Protein AF-A0A7L9WN99-F1 (afdb_monomer_lite)

Foldseek 3Di:
DVVQLVVQCVVCVVVDDPPDDVVVVSVVSVVVVVVVVDVVVDDPPDPCVVVVVVDDPCVVVVVVVVVLLVVLLVVDDPLLSVLCCQCPPVNHQLPVNCVVVVHDSVRSVVSPVVSVVSSVVVVVVVVD

Radius of gyration: 22.42 Å; chains: 1; bounding box: 48×40×46 Å

Structure (mmCIF, N/CA/C/O backbone):
data_AF-A0A7L9WN99-F1
#
_entry.id   AF-A0A7L9WN99-F1
#
loop_
_atom_site.group_PDB
_atom_site.id
_atom_site.type_symbol
_atom_site.label_atom_id
_atom_site.label_alt_id
_atom_site.label_comp_id
_atom_site.label_asym_id
_atom_site.label_entity_id
_atom_site.label_seq_id
_atom_site.pdbx_PDB_ins_code
_atom_site.Cartn_x
_atom_site.Cartn_y
_atom_site.Cartn_z
_atom_site.occupancy
_atom_site.B_iso_or_equiv
_atom_site.auth_seq_id
_atom_site.auth_comp_id
_atom_site.auth_asym_id
_atom_site.auth_atom_id
_atom_site.pdbx_PDB_model_num
ATOM 1 N N . MET A 1 1 ? 23.779 7.682 -11.558 1.00 76.25 1 MET A N 1
ATOM 2 C CA . MET A 1 1 ? 22.719 6.656 -11.709 1.00 76.25 1 MET A CA 1
ATOM 3 C C . MET A 1 1 ? 22.625 6.120 -13.127 1.00 76.25 1 MET A C 1
ATOM 5 O O . MET A 1 1 ? 22.798 4.922 -13.298 1.00 76.25 1 MET A O 1
ATOM 9 N N . VAL A 1 2 ? 22.413 6.974 -14.136 1.00 85.44 2 VAL A N 1
ATOM 10 C CA . VAL A 1 2 ? 22.296 6.540 -15.543 1.00 85.44 2 VAL A CA 1
ATOM 11 C C . VAL A 1 2 ? 23.532 5.764 -16.021 1.00 85.44 2 VAL A C 1
ATOM 13 O O . VAL A 1 2 ? 23.392 4.670 -16.551 1.00 85.44 2 VAL A O 1
ATOM 16 N N . GLN A 1 3 ? 24.742 6.257 -15.742 1.00 91.81 3 GLN A N 1
ATOM 17 C CA . GLN A 1 3 ? 25.989 5.571 -16.110 1.00 91.81 3 GLN A CA 1
ATOM 18 C C . GLN A 1 3 ? 26.118 4.166 -15.492 1.00 91.81 3 GLN A C 1
ATOM 20 O O . GLN A 1 3 ? 26.364 3.204 -16.210 1.00 91.81 3 GLN A O 1
ATOM 25 N N . GLU A 1 4 ? 25.901 4.015 -14.179 1.00 87.94 4 GLU A N 1
ATOM 26 C CA . GLU A 1 4 ? 25.942 2.703 -13.506 1.00 87.94 4 GLU A CA 1
ATOM 27 C C . GLU A 1 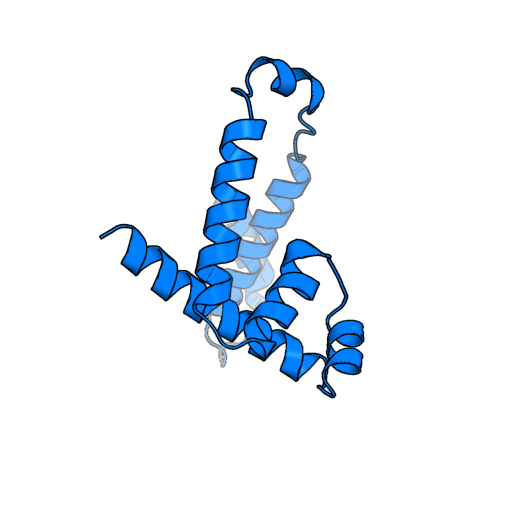4 ? 24.891 1.727 -14.058 1.00 87.94 4 GLU A C 1
ATOM 29 O O . GLU A 1 4 ? 25.135 0.520 -14.115 1.00 87.94 4 GLU A O 1
ATOM 34 N N . ALA A 1 5 ? 23.725 2.241 -14.461 1.00 88.00 5 ALA A N 1
ATOM 35 C CA . ALA A 1 5 ? 22.681 1.446 -15.090 1.00 88.00 5 ALA A CA 1
ATOM 36 C C . ALA A 1 5 ? 23.102 0.967 -16.487 1.00 88.00 5 ALA A C 1
ATOM 38 O O . ALA A 1 5 ? 22.962 -0.218 -16.775 1.00 88.00 5 ALA A O 1
ATOM 39 N N . LEU A 1 6 ? 23.677 1.842 -17.319 1.00 91.62 6 LEU A N 1
ATOM 40 C CA . LEU A 1 6 ? 24.178 1.483 -18.652 1.00 91.62 6 LEU A CA 1
ATOM 41 C C . LEU A 1 6 ? 25.355 0.500 -18.586 1.00 91.62 6 LEU A C 1
ATOM 43 O O . LEU A 1 6 ? 25.401 -0.448 -19.366 1.00 91.62 6 LEU A O 1
ATOM 47 N N . LEU A 1 7 ? 26.265 0.661 -17.620 1.00 94.62 7 LEU A N 1
ATOM 48 C CA . LEU A 1 7 ? 27.358 -0.287 -17.383 1.00 94.62 7 LEU A CA 1
ATOM 49 C C . LEU A 1 7 ? 26.831 -1.663 -16.954 1.00 94.62 7 LEU A C 1
ATOM 51 O O . LEU A 1 7 ? 27.263 -2.687 -17.481 1.00 94.62 7 LEU A O 1
ATOM 55 N N . ALA A 1 8 ? 25.860 -1.702 -16.036 1.00 89.81 8 ALA A N 1
ATOM 56 C CA . ALA A 1 8 ? 25.237 -2.953 -15.611 1.00 89.81 8 ALA A CA 1
ATOM 57 C C . ALA A 1 8 ? 24.454 -3.626 -16.743 1.00 89.81 8 ALA A C 1
ATOM 59 O O . ALA A 1 8 ? 24.495 -4.848 -16.874 1.00 89.81 8 ALA A O 1
ATOM 60 N N . LEU A 1 9 ? 23.776 -2.832 -17.569 1.00 92.44 9 LEU A N 1
ATOM 61 C CA . LEU A 1 9 ? 23.065 -3.305 -18.746 1.00 92.44 9 LEU A CA 1
ATOM 62 C C . LEU A 1 9 ? 24.032 -3.925 -19.758 1.00 92.44 9 LEU A C 1
ATOM 64 O O . LEU A 1 9 ? 23.836 -5.061 -20.185 1.00 92.44 9 LEU A O 1
ATOM 68 N N . HIS A 1 10 ? 25.114 -3.214 -20.080 1.00 95.38 10 HIS A N 1
ATOM 69 C CA . HIS A 1 10 ? 26.141 -3.695 -20.996 1.00 95.38 10 HIS A CA 1
ATOM 70 C C . HIS A 1 10 ? 26.780 -4.998 -20.502 1.00 95.38 10 HIS A C 1
ATOM 72 O O . HIS A 1 10 ? 26.948 -5.930 -21.291 1.00 95.38 10 HIS A O 1
ATOM 78 N N . ALA A 1 11 ? 27.092 -5.087 -19.205 1.00 94.75 11 ALA A N 1
ATOM 79 C CA . ALA A 1 11 ? 27.667 -6.282 -18.594 1.00 94.75 11 ALA A CA 1
ATOM 80 C C . ALA A 1 11 ? 26.695 -7.473 -18.616 1.00 94.75 11 ALA A C 1
ATOM 82 O O . ALA A 1 11 ? 27.105 -8.604 -18.867 1.00 94.75 11 ALA A O 1
ATOM 83 N N . LYS A 1 12 ? 25.399 -7.228 -18.390 1.00 92.44 12 LYS A N 1
ATOM 84 C CA . LYS A 1 12 ? 24.374 -8.278 -18.317 1.00 92.44 12 LYS A CA 1
ATOM 85 C C . LYS A 1 12 ? 23.694 -8.595 -19.644 1.00 92.44 12 LYS A C 1
ATOM 87 O O . LYS A 1 12 ? 22.874 -9.504 -19.656 1.00 92.44 12 LYS A O 1
ATOM 92 N N . ARG A 1 13 ? 24.011 -7.918 -20.753 1.00 93.06 13 ARG A N 1
ATOM 93 C CA . ARG A 1 13 ? 23.322 -8.094 -22.052 1.00 93.06 13 ARG A CA 1
ATOM 94 C C . ARG A 1 13 ? 23.204 -9.546 -22.524 1.00 93.06 13 ARG A C 1
ATOM 96 O O . ARG A 1 13 ? 22.200 -9.907 -23.112 1.00 93.06 13 ARG A O 1
ATOM 103 N N . HIS A 1 14 ? 24.187 -10.381 -22.192 1.00 94.50 14 HIS A N 1
ATOM 104 C CA . HIS A 1 14 ? 24.212 -11.810 -22.518 1.00 94.50 14 HIS A CA 1
ATOM 105 C C . HIS A 1 14 ? 23.174 -12.649 -21.745 1.00 94.50 14 HIS A C 1
ATOM 107 O O . HIS A 1 14 ? 22.976 -13.815 -22.053 1.00 94.50 14 HIS A O 1
ATOM 113 N N . THR A 1 15 ? 22.542 -12.079 -20.714 1.00 93.44 15 THR A N 1
ATOM 114 C CA . THR A 1 15 ? 21.494 -12.730 -19.906 1.00 93.44 15 THR A CA 1
ATOM 115 C C . THR A 1 15 ? 20.089 -12.464 -20.434 1.00 93.44 15 THR A C 1
ATOM 117 O O . THR A 1 15 ? 19.131 -13.075 -19.959 1.00 93.44 15 THR A O 1
ATOM 120 N N . TRP A 1 16 ? 19.947 -11.524 -21.371 1.00 93.75 16 TRP A N 1
ATOM 121 C CA . TRP A 1 16 ? 18.672 -11.285 -22.021 1.00 93.75 16 TRP A CA 1
ATOM 122 C C . TRP A 1 16 ? 18.390 -12.420 -23.002 1.00 93.75 16 TRP A C 1
ATOM 124 O O . TRP A 1 16 ? 19.265 -12.834 -23.760 1.00 93.75 16 TRP A O 1
ATOM 134 N N . ARG A 1 17 ? 17.158 -12.923 -22.968 1.00 93.50 17 ARG A N 1
ATOM 135 C CA . ARG A 1 17 ? 16.679 -13.885 -23.950 1.00 93.50 17 ARG A CA 1
ATOM 136 C C . ARG A 1 17 ? 16.005 -13.126 -25.082 1.00 93.50 17 ARG A C 1
ATOM 138 O O . ARG A 1 17 ? 15.087 -12.353 -24.824 1.00 93.50 17 ARG A O 1
ATOM 145 N N . GLU A 1 18 ? 16.437 -13.376 -26.310 1.00 89.69 18 GLU A N 1
ATOM 146 C CA . GLU A 1 18 ? 15.937 -12.677 -27.502 1.00 89.69 18 GLU A CA 1
ATOM 147 C C . GLU A 1 18 ? 14.441 -12.918 -27.762 1.00 89.69 18 GLU A C 1
ATOM 149 O O . GLU A 1 18 ? 13.774 -12.086 -28.372 1.00 89.69 18 GLU A O 1
ATOM 154 N N . ASP A 1 19 ? 13.893 -14.022 -27.243 1.00 93.94 19 ASP A N 1
ATOM 155 C CA . ASP A 1 19 ? 12.470 -14.365 -27.307 1.00 93.94 19 ASP A CA 1
ATOM 156 C C . ASP A 1 19 ? 11.603 -13.635 -26.261 1.00 93.94 19 ASP A C 1
ATOM 158 O O . ASP A 1 19 ? 10.382 -13.800 -26.241 1.00 93.94 19 ASP A O 1
ATOM 162 N N . ALA A 1 20 ? 12.209 -12.818 -25.393 1.00 88.62 20 ALA A N 1
ATOM 163 C CA . ALA A 1 20 ? 11.529 -12.099 -24.323 1.00 88.62 20 ALA A CA 1
ATOM 164 C C . ALA A 1 20 ? 11.560 -10.571 -24.537 1.00 88.62 20 ALA A C 1
ATOM 166 O O . ALA A 1 20 ? 12.574 -10.020 -24.972 1.00 88.62 20 ALA A O 1
ATOM 167 N N . PRO A 1 21 ? 10.501 -9.831 -24.147 1.00 93.31 21 PRO A N 1
ATOM 168 C CA . PRO A 1 21 ? 10.501 -8.371 -24.209 1.00 93.31 21 PRO A CA 1
ATOM 169 C C . PRO A 1 21 ? 11.684 -7.751 -23.446 1.00 93.31 21 PRO A C 1
ATOM 171 O O . PRO A 1 21 ? 11.950 -8.097 -22.295 1.00 93.31 21 PRO A O 1
ATOM 174 N N . VAL A 1 22 ? 12.374 -6.791 -24.066 1.00 92.12 22 VAL A N 1
ATOM 175 C CA . VAL A 1 22 ? 13.588 -6.171 -23.500 1.00 92.12 22 VAL A CA 1
ATOM 176 C C . VAL A 1 22 ? 13.285 -5.192 -22.354 1.00 92.12 22 VAL A C 1
ATOM 178 O O . VAL A 1 22 ? 14.060 -5.066 -21.405 1.00 92.12 22 VAL A O 1
ATOM 181 N N . THR A 1 23 ? 12.126 -4.527 -22.390 1.00 94.31 23 THR A N 1
ATOM 182 C CA . THR A 1 23 ? 11.764 -3.459 -21.441 1.00 94.31 23 THR A CA 1
ATOM 183 C C . THR A 1 23 ? 11.680 -3.930 -19.980 1.00 94.31 23 THR A C 1
ATOM 185 O O . THR A 1 23 ? 12.299 -3.288 -19.127 1.00 94.31 23 THR A O 1
ATOM 188 N N . PRO A 1 24 ? 11.000 -5.048 -19.641 1.00 92.88 24 PRO A N 1
ATOM 189 C CA . PRO A 1 24 ? 10.969 -5.556 -18.266 1.00 92.88 24 PRO A CA 1
ATOM 190 C C . PRO A 1 24 ? 12.355 -5.944 -17.732 1.00 92.88 24 PRO A C 1
ATOM 192 O O . PRO A 1 24 ? 12.659 -5.711 -16.560 1.00 92.88 24 PRO A O 1
ATOM 195 N N . TRP A 1 25 ? 13.217 -6.489 -18.595 1.00 94.38 25 TRP A N 1
ATOM 196 C CA . TRP A 1 25 ? 14.584 -6.874 -18.241 1.00 94.38 25 TRP A CA 1
ATOM 197 C C . TRP A 1 25 ? 15.459 -5.648 -17.924 1.00 94.38 25 TRP A C 1
ATOM 199 O O . TRP A 1 25 ? 16.131 -5.620 -16.889 1.00 94.38 25 TRP A O 1
ATOM 209 N N . ILE A 1 26 ? 15.371 -4.585 -18.734 1.00 95.19 26 ILE A N 1
ATOM 210 C CA . ILE A 1 26 ? 16.034 -3.299 -18.453 1.00 95.19 26 ILE A CA 1
ATOM 211 C C . ILE A 1 26 ? 15.525 -2.706 -17.133 1.00 95.19 26 ILE A C 1
ATOM 213 O O . ILE A 1 26 ? 16.324 -2.300 -16.285 1.00 95.19 26 ILE A O 1
ATOM 217 N N . TYR A 1 27 ? 14.203 -2.679 -16.930 1.00 94.81 27 TYR A N 1
ATOM 218 C CA . TYR A 1 27 ? 13.595 -2.099 -15.731 1.00 94.81 27 TYR A CA 1
ATOM 219 C C . TYR A 1 27 ? 14.079 -2.788 -14.449 1.00 94.81 27 TYR A C 1
ATOM 221 O O . TYR A 1 27 ? 14.390 -2.115 -13.464 1.00 94.81 27 TYR A O 1
ATOM 229 N N . ALA A 1 28 ? 14.226 -4.116 -14.469 1.00 93.56 28 ALA A N 1
ATOM 230 C CA . ALA A 1 28 ? 14.759 -4.874 -13.340 1.00 93.56 28 ALA A CA 1
ATOM 231 C C . ALA A 1 28 ? 16.190 -4.440 -12.963 1.00 93.56 28 ALA A C 1
ATOM 233 O O . ALA A 1 28 ? 16.486 -4.235 -11.782 1.00 93.56 28 ALA A O 1
ATOM 234 N N . ILE A 1 29 ? 17.065 -4.239 -13.954 1.00 92.06 29 ILE A N 1
ATOM 235 C CA . ILE A 1 29 ? 18.455 -3.801 -13.742 1.00 92.06 29 ILE A CA 1
ATOM 236 C C . ILE A 1 29 ? 18.498 -2.373 -13.182 1.00 92.06 29 ILE A C 1
ATOM 238 O O . ILE A 1 29 ? 19.193 -2.114 -12.195 1.00 92.06 29 ILE A O 1
ATOM 242 N N . VAL A 1 30 ? 17.729 -1.454 -13.775 1.00 94.69 30 VAL A N 1
ATOM 243 C CA . VAL A 1 30 ? 17.669 -0.046 -13.349 1.00 94.69 30 VAL A CA 1
ATOM 244 C C . VAL A 1 30 ? 17.127 0.070 -11.924 1.00 94.69 30 VAL A C 1
ATOM 246 O O . VAL A 1 30 ? 17.729 0.751 -11.091 1.00 94.69 30 VAL A O 1
ATOM 249 N N . ARG A 1 31 ? 16.037 -0.641 -11.607 1.00 91.44 31 ARG A N 1
ATOM 250 C CA . ARG A 1 31 ? 15.435 -0.664 -10.266 1.00 91.44 31 ARG A CA 1
ATOM 251 C C . ARG A 1 31 ? 16.422 -1.164 -9.217 1.00 91.44 31 ARG A C 1
ATOM 253 O O . ARG A 1 31 ? 16.540 -0.558 -8.154 1.00 91.44 31 ARG A O 1
ATOM 260 N N . TYR A 1 32 ? 17.149 -2.239 -9.517 1.00 91.31 32 TYR A N 1
ATOM 261 C CA . TYR A 1 32 ? 18.152 -2.775 -8.601 1.00 91.31 32 TYR A CA 1
ATOM 262 C C . TYR A 1 32 ? 19.260 -1.752 -8.319 1.00 91.31 32 TYR A C 1
ATOM 264 O O . TYR A 1 32 ? 19.589 -1.505 -7.160 1.00 91.31 32 TYR A O 1
ATOM 272 N N . LYS A 1 33 ? 19.786 -1.089 -9.359 1.00 88.56 33 LYS A N 1
ATOM 273 C CA . LYS A 1 33 ? 20.806 -0.042 -9.193 1.00 88.56 33 LYS A CA 1
ATOM 274 C C . LYS A 1 33 ? 20.298 1.163 -8.405 1.00 88.56 33 LYS A C 1
ATOM 276 O O . LYS A 1 33 ? 21.035 1.676 -7.569 1.00 88.56 33 LYS A O 1
ATOM 281 N N . ALA A 1 34 ? 19.050 1.581 -8.616 1.00 88.25 34 ALA A N 1
ATOM 282 C CA . ALA A 1 34 ? 18.423 2.659 -7.850 1.00 88.25 34 ALA A CA 1
ATOM 283 C C . ALA A 1 34 ? 18.341 2.352 -6.348 1.00 88.25 34 ALA A C 1
ATOM 285 O O . ALA A 1 34 ? 18.719 3.187 -5.526 1.00 88.25 34 ALA A O 1
ATOM 286 N N . ILE A 1 35 ? 17.905 1.142 -5.996 1.00 87.88 35 ILE A N 1
ATOM 287 C CA . ILE A 1 35 ? 17.820 0.692 -4.600 1.00 87.88 35 ILE A CA 1
ATOM 288 C C . ILE A 1 35 ? 19.212 0.622 -3.967 1.00 87.88 35 ILE A C 1
ATOM 290 O O . ILE A 1 35 ? 19.402 1.086 -2.844 1.00 87.88 35 ILE A O 1
ATOM 294 N N . ASP A 1 36 ? 20.183 0.067 -4.687 1.00 86.69 36 ASP A N 1
ATOM 295 C CA . ASP A 1 36 ? 21.553 -0.082 -4.204 1.00 86.69 36 ASP A CA 1
ATOM 296 C C . ASP A 1 36 ? 22.229 1.276 -3.955 1.00 86.69 36 ASP A C 1
ATOM 298 O O . ASP A 1 36 ? 22.821 1.498 -2.901 1.00 86.69 36 ASP A O 1
ATOM 302 N N . ALA A 1 37 ? 22.056 2.237 -4.866 1.00 85.81 37 ALA A N 1
ATOM 303 C CA . ALA A 1 37 ? 22.558 3.593 -4.668 1.00 85.81 37 ALA A CA 1
ATOM 304 C C . ALA A 1 37 ? 21.885 4.309 -3.491 1.00 85.81 37 ALA A C 1
ATOM 306 O O . ALA A 1 37 ? 22.556 5.038 -2.763 1.00 85.81 37 ALA A O 1
ATOM 307 N N . ARG A 1 38 ? 20.580 4.088 -3.269 1.00 83.00 38 ARG A N 1
ATOM 308 C CA . ARG A 1 38 ? 19.882 4.605 -2.082 1.00 83.00 38 ARG A CA 1
ATOM 309 C C . ARG A 1 38 ? 20.457 4.002 -0.801 1.00 83.00 38 ARG A C 1
ATOM 311 O O . ARG A 1 38 ? 20.685 4.728 0.154 1.00 83.00 38 ARG A O 1
ATOM 318 N N . ARG A 1 39 ? 20.727 2.694 -0.789 1.00 81.62 39 ARG A N 1
ATOM 319 C CA . ARG A 1 39 ? 21.323 2.001 0.364 1.00 81.62 39 ARG A CA 1
ATOM 320 C C . ARG A 1 39 ? 22.728 2.522 0.673 1.00 81.62 39 ARG A C 1
ATOM 322 O O . ARG A 1 39 ? 23.020 2.791 1.830 1.00 81.62 39 ARG A O 1
ATOM 329 N N . ARG A 1 40 ? 23.568 2.705 -0.352 1.00 81.31 40 ARG A N 1
ATOM 330 C CA . ARG A 1 40 ? 24.940 3.230 -0.215 1.00 81.31 40 ARG A CA 1
ATOM 331 C C . ARG A 1 40 ? 24.997 4.651 0.348 1.00 81.31 40 ARG A C 1
ATOM 333 O O . ARG A 1 40 ? 25.956 4.986 1.026 1.00 81.31 40 ARG A O 1
ATOM 340 N N . ARG A 1 41 ? 23.990 5.479 0.060 1.00 78.50 41 ARG A N 1
ATOM 341 C CA . ARG A 1 41 ? 23.893 6.850 0.585 1.00 78.50 41 ARG A CA 1
ATOM 342 C C . ARG A 1 41 ? 23.499 6.905 2.064 1.00 78.50 41 ARG A C 1
ATOM 344 O O . ARG A 1 41 ? 23.621 7.967 2.659 1.00 78.50 41 ARG A O 1
ATOM 351 N N . GLY A 1 42 ? 23.050 5.786 2.638 1.00 70.12 42 GLY A N 1
ATOM 352 C CA . GLY A 1 42 ? 22.387 5.772 3.935 1.00 70.12 42 GLY A CA 1
ATOM 353 C C . GLY A 1 42 ? 21.007 6.431 3.856 1.00 70.12 42 GLY A C 1
ATOM 354 O O . GLY A 1 42 ? 20.735 7.275 3.002 1.00 70.12 42 GLY A O 1
ATOM 355 N N . VAL A 1 43 ? 20.103 6.020 4.737 1.00 64.69 43 VAL A N 1
ATOM 356 C CA . VAL A 1 43 ? 18.970 6.874 5.101 1.00 64.69 43 VAL A CA 1
ATOM 357 C C . VAL A 1 43 ? 19.507 7.727 6.245 1.00 64.69 43 VAL A C 1
ATOM 359 O O . VAL A 1 43 ? 19.980 7.128 7.212 1.00 64.69 43 VAL A O 1
ATOM 362 N N . PRO A 1 44 ? 19.516 9.068 6.161 1.00 60.16 44 PRO A N 1
ATOM 363 C CA . PRO A 1 44 ? 19.761 9.870 7.349 1.00 60.16 44 PRO A CA 1
ATOM 364 C C . PRO A 1 44 ? 18.730 9.435 8.394 1.00 60.16 44 PRO A C 1
ATOM 366 O O . PRO A 1 44 ? 17.531 9.562 8.147 1.00 60.16 44 PRO A O 1
ATOM 369 N N . GLN A 1 45 ? 19.169 8.868 9.519 1.00 55.09 45 GLN A N 1
ATOM 370 C CA . GLN A 1 45 ? 18.340 8.914 10.717 1.00 55.09 45 GLN A CA 1
ATOM 371 C C . GLN A 1 45 ? 18.284 10.394 11.073 1.00 55.09 45 GLN A C 1
ATOM 373 O O . GLN A 1 45 ? 19.253 10.937 11.592 1.00 55.09 45 GLN A O 1
ATOM 378 N N . GLN A 1 46 ? 17.215 11.077 10.668 1.00 56.72 46 GLN A N 1
ATOM 379 C CA . GLN A 1 46 ? 16.887 12.330 11.324 1.00 56.72 46 GLN A CA 1
ATOM 380 C C . GLN A 1 46 ? 16.486 11.958 12.745 1.00 56.72 46 GLN A C 1
ATOM 382 O O . GLN A 1 46 ? 15.628 11.089 12.925 1.00 56.72 46 GLN A O 1
ATOM 387 N N . ASP A 1 47 ? 17.164 12.550 13.725 1.00 50.06 47 ASP A N 1
ATOM 388 C CA . ASP A 1 47 ? 16.712 12.489 15.105 1.00 50.06 47 ASP A CA 1
ATOM 389 C C . ASP A 1 47 ? 15.332 13.142 15.145 1.00 50.06 47 ASP A C 1
ATOM 391 O O . ASP A 1 47 ? 15.160 14.285 14.722 1.00 50.06 47 ASP A O 1
ATOM 395 N N . ILE A 1 48 ? 14.326 12.371 15.554 1.00 56.56 48 ILE A N 1
ATOM 396 C CA . ILE A 1 48 ? 12.933 12.836 15.604 1.00 56.56 48 ILE A CA 1
ATOM 397 C C . ILE A 1 48 ? 12.789 13.941 16.669 1.00 56.56 48 ILE A C 1
ATOM 399 O O . ILE A 1 48 ? 11.892 14.772 16.566 1.00 56.56 48 ILE A O 1
ATOM 403 N N . ASP A 1 49 ? 13.713 13.988 17.635 1.00 56.41 49 ASP A N 1
ATOM 404 C CA . ASP A 1 49 ? 13.748 14.959 18.734 1.00 56.41 49 ASP A CA 1
ATOM 405 C C . ASP A 1 49 ? 13.875 16.414 18.246 1.00 56.41 49 ASP A C 1
ATOM 407 O O . ASP A 1 49 ? 13.192 17.295 18.762 1.00 56.41 49 ASP A O 1
ATOM 411 N N . ASP A 1 50 ? 14.645 16.671 17.182 1.00 52.53 50 ASP A N 1
ATOM 412 C CA . ASP A 1 50 ? 14.826 18.025 16.626 1.00 52.53 50 ASP A CA 1
ATOM 413 C C . ASP A 1 50 ? 13.604 18.524 15.825 1.00 52.53 50 ASP A C 1
ATOM 415 O O . ASP A 1 50 ? 13.565 19.675 15.383 1.00 52.53 50 ASP A O 1
ATOM 419 N N . LEU A 1 51 ? 12.600 17.666 15.603 1.00 50.97 51 LEU A N 1
ATOM 420 C CA . LEU A 1 51 ? 11.378 18.010 14.873 1.00 50.97 51 LEU A CA 1
ATOM 421 C C . LEU A 1 51 ? 10.217 18.398 15.803 1.00 50.97 51 LEU A C 1
ATOM 423 O O . LEU A 1 51 ? 9.224 18.935 15.317 1.00 50.97 51 LEU A O 1
ATOM 427 N N . ALA A 1 52 ? 10.339 18.168 17.116 1.00 52.88 52 ALA A N 1
ATOM 428 C CA . ALA A 1 52 ? 9.258 18.357 18.086 1.00 52.88 52 ALA A CA 1
ATOM 429 C C . ALA A 1 52 ? 8.808 19.826 18.233 1.00 52.88 52 ALA A C 1
ATOM 431 O O . ALA A 1 52 ? 7.616 20.090 18.369 1.00 52.88 52 ALA A O 1
ATOM 432 N N . ASP A 1 53 ? 9.727 20.789 18.116 1.00 54.12 53 ASP A N 1
ATOM 433 C CA . ASP A 1 53 ? 9.428 22.224 18.281 1.00 54.12 53 ASP A CA 1
ATOM 434 C C . ASP A 1 53 ? 8.755 22.875 17.050 1.00 54.12 53 ASP A C 1
ATOM 436 O O . ASP A 1 53 ? 8.359 24.042 17.095 1.00 54.12 53 ASP A O 1
ATOM 440 N N . VAL A 1 54 ? 8.620 22.146 15.933 1.00 56.62 54 VAL A N 1
ATOM 441 C CA . VAL A 1 54 ? 8.049 22.650 14.662 1.00 56.62 54 VAL A CA 1
ATOM 442 C C . VAL A 1 54 ? 6.628 22.123 14.412 1.00 56.62 54 VAL A C 1
ATOM 444 O O . VAL A 1 54 ? 5.928 22.604 13.516 1.00 56.62 54 VAL A O 1
ATOM 447 N N . LEU A 1 55 ? 6.168 21.158 15.206 1.00 51.59 55 LEU A N 1
ATOM 448 C CA . LEU A 1 55 ? 4.858 20.538 15.044 1.00 51.59 55 LEU A CA 1
ATOM 449 C C . LEU A 1 55 ? 3.799 21.417 15.724 1.00 51.59 55 LEU A C 1
ATOM 451 O O . LEU A 1 55 ? 3.673 21.463 16.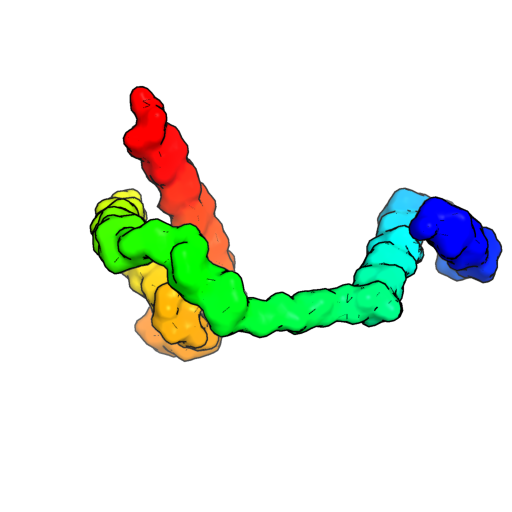945 1.00 51.59 55 LEU A O 1
ATOM 455 N N . ALA A 1 56 ? 3.058 22.179 14.915 1.00 57.19 56 ALA A N 1
ATOM 456 C CA . ALA A 1 56 ? 1.857 22.880 15.363 1.00 57.19 56 ALA A CA 1
ATOM 457 C C . ALA A 1 56 ? 0.896 21.882 16.029 1.00 57.19 56 ALA A C 1
ATOM 459 O O . ALA A 1 56 ? 0.736 20.795 15.487 1.00 57.19 56 ALA A O 1
ATOM 460 N N . ASP A 1 57 ? 0.271 22.275 17.149 1.00 53.72 57 ASP A N 1
ATOM 461 C CA . ASP A 1 57 ? -0.604 21.461 18.017 1.00 53.72 57 ASP A CA 1
ATOM 462 C C . ASP A 1 57 ? -1.296 20.289 17.289 1.00 53.72 57 ASP A C 1
ATOM 464 O O . ASP A 1 57 ? -2.388 20.420 16.724 1.00 53.72 57 ASP A O 1
ATOM 468 N N . GLU A 1 58 ? -0.614 19.138 17.277 1.00 55.09 58 GLU A N 1
ATOM 469 C CA . GLU A 1 58 ? -1.005 17.957 16.500 1.00 55.09 58 GLU A CA 1
ATOM 470 C C . GLU A 1 58 ? -2.335 17.388 16.993 1.00 55.09 58 GLU A C 1
ATOM 472 O O . GLU A 1 58 ? -3.083 16.790 16.221 1.00 55.09 58 GLU A O 1
ATOM 477 N N . THR A 1 59 ? -2.698 17.662 18.248 1.00 56.06 59 THR A N 1
ATOM 478 C CA . THR A 1 59 ? -3.898 17.114 18.883 1.00 56.06 59 THR A CA 1
ATOM 479 C C . THR A 1 59 ? -5.187 17.571 18.200 1.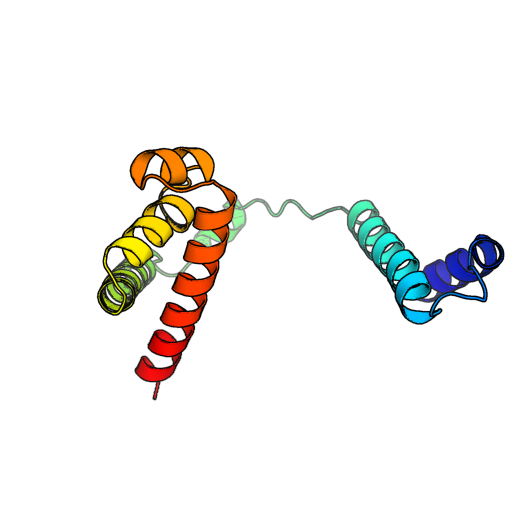00 56.06 59 THR A C 1
ATOM 481 O O . THR A 1 59 ? -6.110 16.774 18.012 1.00 56.06 59 THR A O 1
ATOM 484 N N . ALA A 1 60 ? -5.259 18.825 17.743 1.00 54.97 60 ALA A N 1
ATOM 485 C CA . ALA A 1 60 ? -6.419 19.324 17.008 1.00 54.97 60 ALA A CA 1
ATOM 486 C C . ALA A 1 60 ? -6.535 18.671 15.618 1.00 54.97 60 ALA A C 1
ATOM 488 O O . ALA A 1 60 ? -7.635 18.305 15.193 1.00 54.97 60 ALA A O 1
ATOM 489 N N . GLY A 1 61 ? -5.404 18.483 14.928 1.00 56.72 61 GLY A N 1
ATOM 490 C CA . GLY A 1 61 ? -5.331 17.802 13.632 1.00 56.72 61 GLY A CA 1
ATOM 491 C C . GLY A 1 61 ? -5.684 16.315 13.721 1.00 56.72 61 GLY A C 1
ATOM 492 O O . GLY A 1 61 ? -6.453 15.813 12.901 1.00 56.72 61 GLY A O 1
ATOM 493 N N . GLU A 1 62 ? -5.201 15.627 14.753 1.00 58.88 62 GLU A N 1
ATOM 494 C CA . GLU A 1 62 ? -5.491 14.218 15.034 1.00 58.88 62 GLU A CA 1
ATOM 495 C C . GLU A 1 62 ? -6.966 13.979 15.374 1.00 58.88 62 GLU A C 1
ATOM 497 O O . GLU A 1 62 ? -7.569 13.030 14.867 1.00 58.88 62 GLU A O 1
ATOM 502 N N . ILE A 1 63 ? -7.583 14.853 16.179 1.00 60.28 63 ILE A N 1
ATOM 503 C CA . ILE A 1 63 ? -9.013 14.759 16.516 1.00 60.28 63 ILE A CA 1
ATOM 504 C C . ILE A 1 63 ? -9.881 14.951 15.265 1.00 60.28 63 ILE A C 1
ATOM 506 O O . ILE A 1 63 ? -10.858 14.218 15.078 1.00 60.28 63 ILE A O 1
ATOM 510 N N . MET A 1 64 ? -9.529 15.902 14.391 1.00 60.16 64 MET A N 1
ATOM 511 C CA . MET A 1 64 ? -10.221 16.094 13.111 1.00 60.16 64 MET A CA 1
ATOM 512 C C . MET A 1 64 ? -10.043 14.875 12.197 1.00 60.16 64 MET A C 1
ATOM 514 O O . MET A 1 64 ? -11.036 14.310 11.742 1.00 60.16 64 MET A O 1
ATOM 518 N N . ALA A 1 65 ? -8.815 14.372 12.039 1.00 68.44 65 ALA A N 1
ATOM 519 C CA . ALA A 1 65 ? -8.528 13.193 11.222 1.00 68.44 65 ALA A CA 1
ATOM 520 C C . ALA A 1 65 ? -9.243 11.922 11.723 1.00 68.44 65 ALA A C 1
ATOM 522 O O . ALA A 1 65 ? -9.756 11.133 10.925 1.00 68.44 65 ALA A O 1
ATOM 523 N N . ALA A 1 66 ? -9.329 11.720 13.042 1.00 70.88 66 ALA A N 1
ATOM 524 C CA . ALA A 1 66 ? -10.052 10.598 13.639 1.00 70.88 66 ALA A CA 1
ATOM 525 C C . ALA A 1 66 ? -11.568 10.699 13.408 1.00 70.88 66 ALA A C 1
ATOM 527 O O . ALA A 1 66 ? -12.226 9.691 13.124 1.00 70.88 66 ALA A O 1
ATOM 528 N N . ARG A 1 67 ? -12.131 11.912 13.496 1.00 73.12 67 ARG A N 1
ATOM 529 C CA . ARG A 1 67 ? -13.548 12.16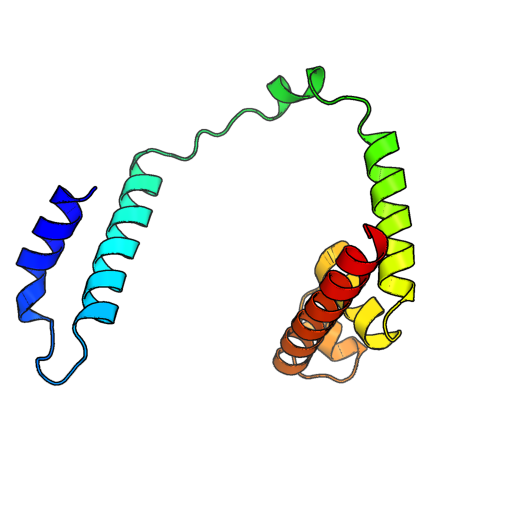9 13.207 1.00 73.12 67 ARG A CA 1
ATOM 530 C C . ARG A 1 67 ? -13.870 11.908 11.736 1.00 73.12 67 ARG A C 1
ATOM 532 O O . ARG A 1 67 ? -14.857 11.224 11.455 1.00 73.12 67 ARG A O 1
ATOM 539 N N . ASP A 1 68 ? -13.022 12.377 10.830 1.00 80.00 68 ASP A N 1
ATOM 540 C CA . ASP A 1 68 ? -13.182 12.199 9.385 1.00 80.00 68 ASP A CA 1
ATOM 541 C C . ASP A 1 68 ? -13.060 10.723 8.992 1.00 80.00 68 ASP A C 1
ATOM 543 O O . ASP A 1 68 ? -13.8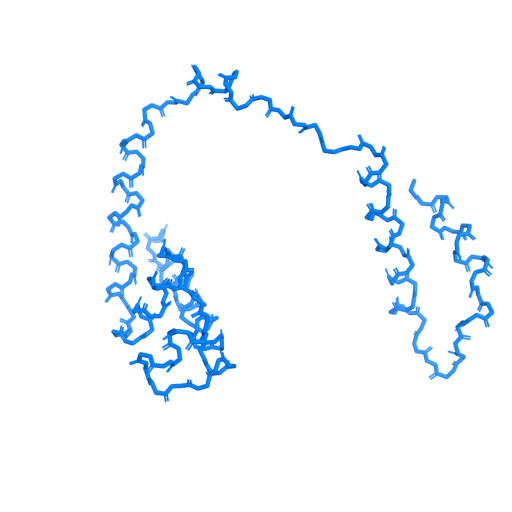80 10.194 8.237 1.00 80.00 68 ASP A O 1
ATOM 547 N N . LEU A 1 69 ? -12.107 9.999 9.589 1.00 82.38 69 LEU A N 1
ATOM 548 C CA . LEU A 1 69 ? -11.987 8.554 9.414 1.00 82.38 69 LEU A CA 1
ATOM 549 C C . LEU A 1 69 ? -13.234 7.815 9.919 1.00 82.38 69 LEU A C 1
ATOM 551 O O . LEU A 1 69 ? -13.719 6.898 9.253 1.00 82.38 69 LEU A O 1
ATOM 555 N N . GLY A 1 70 ? -13.780 8.215 11.070 1.00 85.19 70 GLY A N 1
ATOM 556 C CA . GLY A 1 70 ? -15.024 7.665 11.608 1.00 85.19 70 GLY A CA 1
ATOM 557 C C . GLY A 1 70 ? -16.210 7.843 10.655 1.00 85.19 70 GLY A C 1
ATOM 558 O O . GLY A 1 70 ? -16.956 6.889 10.421 1.00 85.19 70 GLY A O 1
ATOM 559 N N . GLN A 1 71 ? -16.347 9.028 10.054 1.00 86.88 71 GLN A N 1
ATOM 560 C CA . GLN A 1 71 ? -17.387 9.309 9.059 1.00 86.88 71 GLN A CA 1
ATOM 561 C C . GLN A 1 71 ? -17.202 8.488 7.779 1.00 86.88 71 GLN A C 1
ATOM 563 O O . GLN A 1 71 ? -18.148 7.849 7.317 1.00 86.88 71 GLN A O 1
ATOM 568 N N . LEU A 1 72 ? -15.982 8.435 7.239 1.00 88.50 72 LEU A N 1
ATOM 569 C CA . LEU A 1 72 ? -15.673 7.665 6.032 1.00 88.50 72 LEU A CA 1
ATOM 570 C C . LEU A 1 72 ? -15.926 6.166 6.230 1.00 88.50 72 LEU A C 1
ATOM 572 O O . LEU A 1 72 ? -16.527 5.518 5.371 1.00 88.50 72 LEU A O 1
ATOM 576 N N . LEU A 1 73 ? -15.519 5.611 7.376 1.00 91.94 73 LEU A N 1
ATOM 577 C CA . LEU A 1 73 ? -15.785 4.214 7.723 1.00 91.94 73 LEU A CA 1
ATOM 578 C C . LEU A 1 73 ? -17.280 3.934 7.913 1.00 91.94 73 LEU A C 1
ATOM 580 O O . LEU A 1 73 ? -17.715 2.818 7.635 1.00 91.94 73 LEU A O 1
ATOM 584 N N . GLY A 1 74 ? -18.066 4.926 8.339 1.00 92.06 74 GLY A N 1
ATOM 585 C CA . GLY A 1 74 ? -19.529 4.848 8.373 1.00 92.06 74 GLY A CA 1
ATOM 586 C C . GLY A 1 74 ? -20.185 4.808 6.986 1.00 92.06 74 GLY A C 1
ATOM 587 O O . GLY A 1 74 ? -21.331 4.384 6.868 1.00 92.06 74 GLY A O 1
ATOM 588 N N . GLY A 1 75 ? -19.466 5.203 5.930 1.00 90.25 75 GLY A N 1
ATOM 589 C CA . GLY A 1 75 ? -19.949 5.200 4.545 1.00 90.25 75 GLY A CA 1
ATOM 590 C C . GLY A 1 75 ? -19.769 3.876 3.789 1.00 90.25 75 GLY A C 1
ATOM 591 O O . GLY A 1 75 ? -20.149 3.785 2.620 1.00 90.25 75 GLY A O 1
ATOM 592 N N . ILE A 1 76 ? -19.186 2.846 4.410 1.00 94.56 76 ILE A N 1
ATOM 593 C CA . ILE A 1 76 ? -19.015 1.507 3.821 1.00 94.56 76 ILE A CA 1
ATOM 594 C C . ILE A 1 76 ? -19.670 0.429 4.694 1.00 94.56 76 ILE A C 1
ATOM 596 O O . ILE A 1 76 ? -20.066 0.679 5.828 1.00 94.56 76 ILE A O 1
ATOM 600 N N . ASP A 1 77 ? -19.799 -0.793 4.170 1.00 95.00 77 ASP A N 1
ATOM 601 C CA . ASP A 1 77 ? -20.392 -1.898 4.927 1.00 95.00 77 ASP A CA 1
ATOM 602 C C . ASP A 1 77 ? -19.566 -2.258 6.177 1.00 95.00 77 ASP A C 1
ATOM 604 O O . ASP A 1 77 ? -18.333 -2.198 6.165 1.00 95.00 77 ASP A O 1
ATOM 608 N N . ASN A 1 78 ? -20.253 -2.691 7.242 1.00 93.94 78 ASN A N 1
ATOM 609 C CA . ASN A 1 78 ? -19.645 -2.975 8.549 1.00 93.94 78 ASN A CA 1
ATOM 610 C C . ASN A 1 78 ? -18.461 -3.942 8.478 1.00 93.94 78 ASN A C 1
ATOM 612 O O . ASN A 1 78 ? -17.488 -3.775 9.210 1.00 93.94 78 ASN A O 1
ATOM 616 N N . ARG A 1 79 ? -18.522 -4.944 7.594 1.00 94.00 79 ARG A N 1
ATOM 617 C CA . ARG A 1 79 ? -17.447 -5.929 7.448 1.00 94.00 79 ARG A CA 1
ATOM 618 C C . ARG A 1 79 ? -16.205 -5.286 6.839 1.00 94.00 79 ARG A C 1
ATOM 620 O O . ARG A 1 79 ? -15.108 -5.487 7.348 1.00 94.00 79 ARG A O 1
ATOM 627 N N . SER A 1 80 ? -16.364 -4.501 5.777 1.00 94.75 80 SER A N 1
ATOM 628 C CA . SER A 1 80 ? -15.263 -3.744 5.177 1.00 94.75 80 SER A CA 1
ATOM 629 C C . SER A 1 80 ? -14.674 -2.720 6.156 1.00 94.75 80 SER A C 1
ATOM 631 O O . SER A 1 80 ? -13.454 -2.588 6.223 1.00 94.75 80 SER A O 1
ATOM 633 N N . ALA A 1 81 ? -15.512 -2.031 6.937 1.00 95.38 81 ALA A N 1
ATOM 634 C CA . ALA A 1 81 ? -15.057 -1.074 7.945 1.00 95.38 81 ALA A CA 1
ATOM 635 C C . ALA A 1 81 ? -14.260 -1.740 9.079 1.00 95.38 81 ALA A C 1
ATOM 637 O O . ALA A 1 81 ? -13.225 -1.215 9.486 1.00 95.38 81 ALA A O 1
ATOM 638 N N . ASP A 1 82 ? -14.709 -2.901 9.569 1.00 95.56 82 ASP A N 1
ATOM 639 C CA . ASP A 1 82 ? -14.001 -3.659 10.610 1.00 95.56 82 ASP A CA 1
ATOM 640 C C . ASP A 1 82 ? -12.651 -4.186 10.109 1.00 95.56 82 ASP A C 1
ATOM 642 O O . ASP A 1 82 ? -11.638 -4.019 10.779 1.00 95.56 82 ASP A O 1
ATOM 646 N N . ILE A 1 83 ? -12.600 -4.705 8.876 1.00 94.44 83 ILE A N 1
ATOM 647 C CA . ILE A 1 83 ? -11.343 -5.138 8.245 1.00 94.44 83 ILE A CA 1
ATOM 648 C C . ILE A 1 83 ? -10.353 -3.970 8.119 1.00 94.44 83 ILE A C 1
ATOM 650 O O . ILE A 1 83 ? -9.161 -4.156 8.357 1.00 94.44 83 ILE A O 1
ATOM 654 N N . VAL A 1 84 ? -10.819 -2.767 7.755 1.00 94.06 84 VAL A N 1
ATOM 655 C CA . VAL A 1 84 ? -9.948 -1.583 7.665 1.00 94.06 84 VAL A CA 1
ATOM 656 C C . VAL A 1 84 ? -9.447 -1.147 9.039 1.00 94.06 84 VAL A C 1
ATOM 658 O O . VAL A 1 84 ? -8.266 -0.831 9.159 1.00 94.06 84 VAL A O 1
ATOM 661 N N . ARG A 1 85 ? -10.296 -1.180 10.074 1.00 93.44 85 ARG A N 1
ATOM 662 C CA . ARG A 1 85 ? -9.874 -0.895 11.453 1.00 93.44 85 ARG A CA 1
ATOM 663 C C . ARG A 1 85 ? -8.825 -1.892 11.937 1.00 93.44 85 ARG A C 1
ATOM 665 O O . ARG A 1 85 ? -7.746 -1.468 12.332 1.00 93.44 85 ARG A O 1
ATOM 672 N N . SER A 1 86 ? -9.090 -3.191 11.829 1.00 89.12 86 SER A N 1
ATOM 673 C CA . SER A 1 86 ? -8.166 -4.217 12.318 1.00 89.12 86 SER A CA 1
ATOM 674 C C . SER A 1 86 ? -6.806 -4.190 11.606 1.00 89.12 86 SER A C 1
ATOM 676 O O . SER A 1 86 ? -5.780 -4.144 12.275 1.00 89.12 86 SER A O 1
ATOM 678 N N . LEU A 1 87 ? -6.762 -4.144 10.267 1.00 85.31 87 LEU A N 1
ATOM 679 C CA . LEU A 1 87 ? -5.483 -4.143 9.529 1.00 85.31 87 LEU A CA 1
ATOM 680 C C . LEU A 1 87 ? -4.787 -2.779 9.513 1.00 85.31 87 LEU A C 1
ATOM 682 O O . LEU A 1 87 ? -3.563 -2.712 9.560 1.00 85.31 87 LEU A O 1
ATOM 686 N N . GLY A 1 88 ? -5.555 -1.704 9.331 1.00 78.44 88 GLY A N 1
ATOM 687 C CA . GLY A 1 88 ? -5.021 -0.375 9.035 1.00 78.44 88 GLY A CA 1
ATOM 688 C C . GLY A 1 88 ? -4.826 0.514 10.258 1.00 78.44 88 GLY A C 1
ATOM 689 O O . GLY A 1 88 ? -4.029 1.443 10.183 1.00 78.44 88 GLY A O 1
ATOM 690 N N . VAL A 1 89 ? -5.541 0.246 11.357 1.00 80.88 89 VAL A N 1
ATOM 691 C CA . VAL A 1 89 ? -5.498 1.058 12.586 1.00 80.88 89 VAL A CA 1
ATOM 692 C C . VAL A 1 89 ? -4.919 0.258 13.751 1.00 80.88 89 VAL A C 1
ATOM 694 O O . VAL A 1 89 ? -3.997 0.724 14.408 1.00 80.88 89 VAL A O 1
ATOM 697 N N . THR A 1 90 ? -5.427 -0.952 14.000 1.00 84.94 90 THR A N 1
ATOM 698 C CA . THR A 1 90 ? -4.990 -1.796 15.128 1.00 84.94 90 THR A CA 1
ATOM 699 C C . THR A 1 90 ? -3.696 -2.561 14.828 1.00 84.94 90 THR A C 1
ATOM 701 O O . THR A 1 90 ? -2.916 -2.818 15.740 1.00 84.94 90 THR A O 1
ATOM 704 N N . GLY A 1 91 ? -3.432 -2.877 13.555 1.00 84.25 91 GLY A N 1
ATOM 705 C CA . GLY A 1 91 ? -2.222 -3.584 13.122 1.00 84.25 91 GLY A CA 1
ATOM 706 C C . GLY A 1 91 ? -2.313 -5.112 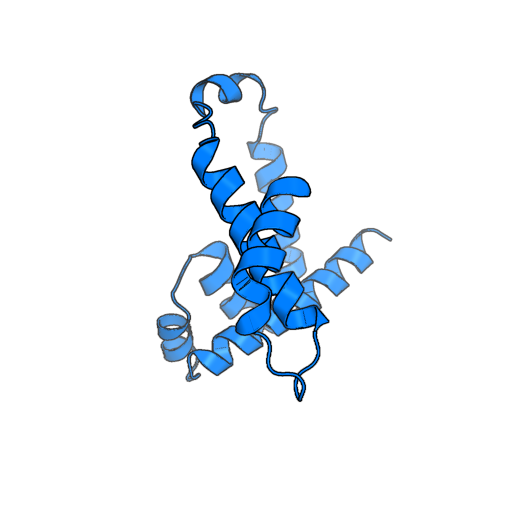13.203 1.00 84.25 91 GLY A C 1
ATOM 707 O O . GLY A 1 91 ? -1.280 -5.782 13.187 1.00 84.25 91 GLY A O 1
ATOM 708 N N . ASP A 1 92 ? -3.526 -5.668 13.270 1.00 87.81 92 ASP A N 1
ATOM 709 C CA . ASP A 1 92 ? -3.764 -7.113 13.262 1.00 87.81 92 ASP A CA 1
ATOM 710 C C . ASP A 1 92 ? -3.240 -7.752 11.966 1.00 87.81 92 ASP A C 1
ATOM 712 O O . ASP A 1 92 ? -3.301 -7.164 10.876 1.00 87.81 92 ASP A O 1
ATOM 716 N N . SER A 1 93 ? -2.780 -9.005 12.044 1.00 88.12 93 SER A N 1
ATOM 717 C CA . SER A 1 93 ? -2.376 -9.727 10.839 1.00 88.12 93 SER A CA 1
ATOM 718 C C . SER A 1 93 ? -3.593 -10.114 9.988 1.00 88.12 93 SER A C 1
ATOM 720 O O . SER A 1 93 ? -4.701 -10.346 10.478 1.00 88.12 93 SER A O 1
ATOM 722 N N . ALA A 1 94 ? -3.391 -10.262 8.676 1.00 78.75 94 ALA A N 1
ATOM 723 C CA . ALA A 1 94 ? -4.454 -10.725 7.782 1.00 78.75 94 ALA A CA 1
ATOM 724 C C . ALA A 1 94 ? -4.951 -12.147 8.125 1.00 78.75 94 ALA A C 1
ATOM 726 O O . ALA A 1 94 ? -6.081 -12.493 7.777 1.00 78.75 94 ALA A O 1
ATOM 727 N N . GLY A 1 95 ? -4.126 -12.958 8.799 1.00 80.81 95 GLY A N 1
ATOM 728 C CA . GLY A 1 95 ? -4.510 -14.273 9.309 1.00 80.81 95 GLY A CA 1
ATOM 729 C C . GLY A 1 95 ? -5.476 -14.170 10.490 1.00 80.81 95 GLY A C 1
ATOM 730 O O . GLY A 1 95 ? -6.527 -14.810 10.465 1.00 80.81 95 GLY A O 1
ATOM 731 N N . ASP A 1 96 ? -5.179 -13.304 11.462 1.00 86.94 96 ASP A N 1
ATOM 732 C CA . ASP A 1 96 ? -6.011 -13.095 12.659 1.00 86.94 96 ASP A CA 1
ATOM 733 C C . ASP A 1 96 ? -7.384 -12.518 12.294 1.00 86.94 96 ASP A C 1
ATOM 735 O O . ASP A 1 96 ? -8.432 -13.002 12.730 1.00 86.94 96 ASP A O 1
ATOM 739 N N . VAL A 1 97 ? -7.397 -11.540 11.388 1.00 90.12 97 VAL A N 1
ATOM 740 C CA . VAL A 1 97 ? -8.637 -10.980 10.832 1.00 90.12 97 VAL A CA 1
ATOM 741 C C . VAL A 1 97 ? -9.388 -12.013 9.994 1.00 90.12 97 VAL A C 1
ATOM 743 O O . VAL A 1 97 ? -10.620 -12.064 10.011 1.00 90.12 97 VAL A O 1
ATOM 746 N N . GLY A 1 98 ? -8.662 -12.887 9.296 1.00 91.75 98 GLY A N 1
ATOM 747 C CA . GLY A 1 98 ? -9.237 -14.028 8.591 1.00 91.75 98 GLY A CA 1
ATOM 748 C C . GLY A 1 98 ? -9.995 -14.954 9.534 1.00 91.75 98 GLY A C 1
ATOM 749 O O . GLY A 1 98 ? -11.157 -15.270 9.274 1.00 91.75 98 GLY A O 1
ATOM 750 N N . ALA A 1 99 ? -9.387 -15.308 10.667 1.00 92.69 99 ALA A N 1
ATOM 751 C CA . ALA A 1 99 ? -10.010 -16.132 11.697 1.00 92.69 99 ALA A CA 1
ATOM 752 C C . ALA A 1 99 ? -11.270 -15.470 12.284 1.00 92.69 99 ALA A C 1
ATOM 754 O O . ALA A 1 99 ? -12.309 -16.121 12.388 1.00 92.69 99 ALA A O 1
ATOM 755 N N . LYS A 1 100 ? -11.222 -14.161 12.573 1.00 91.06 100 LYS A N 1
ATOM 756 C CA . LYS A 1 100 ? -12.363 -13.388 13.101 1.00 91.06 100 LYS A CA 1
ATOM 757 C C . LYS A 1 100 ? -13.558 -13.336 12.140 1.00 91.06 100 LYS A C 1
ATOM 759 O O . LYS A 1 100 ? -14.705 -13.327 12.579 1.00 91.06 100 LYS A O 1
ATOM 764 N N . HIS A 1 101 ? -13.307 -13.309 10.830 1.00 90.50 101 HIS A N 1
ATOM 765 C CA . HIS A 1 101 ? -14.351 -13.150 9.810 1.00 90.50 101 HIS A CA 1
ATOM 766 C C . HIS A 1 101 ? -14.656 -14.412 8.991 1.00 90.50 101 HIS A C 1
ATOM 768 O O . HIS A 1 101 ? -15.436 -14.335 8.035 1.00 90.50 101 HIS A O 1
ATOM 774 N N . GLY A 1 102 ? -14.046 -15.556 9.313 1.00 93.81 102 GLY A N 1
ATOM 775 C CA . GLY A 1 102 ? -14.192 -16.790 8.534 1.00 93.81 102 GLY A CA 1
ATOM 776 C C . GLY A 1 102 ? -13.700 -16.642 7.089 1.00 93.81 102 GLY A C 1
ATOM 777 O O . GLY A 1 102 ? -14.366 -17.078 6.151 1.00 93.81 102 GLY A O 1
ATOM 778 N N . MET A 1 103 ? -12.576 -15.954 6.888 1.00 92.19 103 MET A N 1
ATOM 779 C CA . MET A 1 103 ? -11.979 -15.673 5.579 1.00 92.19 103 MET A CA 1
ATOM 780 C C . MET A 1 103 ? -10.574 -16.255 5.490 1.00 92.19 103 MET A C 1
ATOM 782 O O . MET A 1 103 ? -9.846 -16.302 6.477 1.00 92.19 103 MET A O 1
ATOM 786 N N . SER A 1 104 ? -10.149 -16.622 4.281 1.00 92.88 104 SER A N 1
ATOM 787 C CA . SER A 1 104 ? -8.729 -16.867 4.034 1.00 92.88 104 SER A CA 1
ATOM 788 C C . SER A 1 104 ? -7.946 -15.555 4.086 1.00 92.88 104 SER A C 1
ATOM 790 O O . SER A 1 104 ? -8.468 -14.490 3.742 1.00 92.88 104 SER A O 1
ATOM 792 N N . GLU A 1 105 ? -6.667 -15.632 4.442 1.00 82.88 105 GLU A N 1
ATOM 793 C CA . GLU A 1 105 ? -5.776 -14.468 4.492 1.00 82.88 105 GLU A CA 1
ATOM 794 C C . GLU A 1 105 ? -5.771 -13.681 3.165 1.00 82.88 105 GLU A C 1
ATOM 796 O O . GLU A 1 105 ? -5.865 -12.451 3.139 1.00 82.88 105 GLU A O 1
ATOM 801 N N . GLY A 1 106 ? -5.744 -14.392 2.032 1.00 75.44 106 GLY A N 1
ATOM 802 C CA . GLY A 1 106 ? -5.847 -13.782 0.707 1.00 75.44 106 GLY A CA 1
ATOM 803 C C . GLY A 1 106 ? -7.169 -13.035 0.505 1.00 75.44 106 GLY A C 1
ATOM 804 O O . GLY A 1 106 ? -7.170 -11.909 0.008 1.00 75.44 106 GLY A O 1
ATOM 805 N N . ALA A 1 107 ? -8.294 -13.608 0.941 1.00 86.38 107 ALA A N 1
ATOM 806 C CA . ALA A 1 107 ? -9.596 -12.955 0.845 1.00 86.38 107 ALA A CA 1
ATOM 807 C C . ALA A 1 107 ? -9.672 -11.683 1.709 1.00 86.38 107 ALA A C 1
ATOM 809 O O . ALA A 1 107 ? -10.267 -10.697 1.265 1.00 86.38 107 ALA A O 1
ATOM 810 N N . VAL A 1 108 ? -9.038 -11.673 2.889 1.00 89.56 108 VAL A N 1
ATOM 811 C CA . VAL A 1 108 ? -8.928 -10.483 3.753 1.00 89.56 108 VAL A CA 1
ATOM 812 C C . VAL A 1 108 ? -8.154 -9.374 3.050 1.00 89.56 108 VAL A C 1
ATOM 814 O O . VAL A 1 108 ? -8.658 -8.258 2.949 1.00 89.56 108 VAL A O 1
ATOM 817 N N . ARG A 1 109 ? -6.979 -9.672 2.477 1.00 86.88 109 ARG A N 1
ATOM 818 C CA . ARG A 1 109 ? -6.163 -8.671 1.760 1.00 86.88 109 ARG A CA 1
ATOM 819 C C . ARG A 1 109 ? -6.917 -8.043 0.585 1.00 86.88 109 ARG A C 1
ATOM 821 O O . ARG A 1 109 ? -6.866 -6.829 0.387 1.00 86.88 109 ARG A O 1
ATOM 828 N N . VAL A 1 110 ? -7.658 -8.848 -0.179 1.00 90.75 110 VAL A N 1
ATOM 829 C CA . VAL A 1 110 ? -8.465 -8.334 -1.298 1.00 90.75 110 VAL A CA 1
ATOM 830 C C . VAL A 1 110 ? -9.658 -7.514 -0.787 1.00 90.75 110 VAL A C 1
ATOM 832 O O . VAL A 1 110 ? -9.971 -6.468 -1.358 1.00 90.75 110 VAL A O 1
ATOM 835 N N . ALA A 1 111 ? -10.329 -7.950 0.283 1.00 88.75 111 ALA A N 1
ATOM 836 C CA . ALA A 1 111 ? -11.405 -7.179 0.906 1.00 88.75 111 ALA A CA 1
ATOM 837 C C . ALA A 1 111 ? -10.907 -5.827 1.438 1.00 88.75 111 ALA A C 1
ATOM 839 O O . ALA A 1 111 ? -11.530 -4.810 1.141 1.00 88.75 111 ALA A O 1
ATOM 840 N N . TYR A 1 112 ? -9.750 -5.802 2.100 1.00 93.25 112 TYR A N 1
ATOM 841 C CA . TYR A 1 112 ? -9.086 -4.587 2.569 1.00 93.25 112 TYR A CA 1
ATOM 842 C C . TYR A 1 112 ? -8.779 -3.621 1.418 1.00 93.25 112 TYR A C 1
ATOM 844 O O . TYR A 1 112 ? -9.184 -2.461 1.454 1.00 93.25 112 TYR A O 1
ATOM 852 N N . HIS A 1 113 ? -8.165 -4.103 0.330 1.00 92.81 113 HIS A N 1
ATOM 853 C CA . HIS A 1 113 ? -7.893 -3.265 -0.843 1.00 92.81 113 HIS A CA 1
ATOM 854 C C . HIS A 1 113 ? -9.178 -2.678 -1.454 1.00 92.81 113 HIS A C 1
ATOM 856 O O . HIS A 1 113 ? -9.231 -1.498 -1.806 1.00 92.81 113 HIS A O 1
ATOM 862 N N . ARG A 1 114 ? -10.245 -3.484 -1.563 1.00 93.94 114 ARG A N 1
ATOM 863 C CA . ARG A 1 114 ? -11.548 -3.012 -2.062 1.00 93.94 114 ARG A CA 1
ATOM 864 C C . ARG A 1 114 ? -12.187 -1.981 -1.133 1.00 93.94 114 ARG A C 1
ATOM 866 O O . ARG A 1 114 ? -12.762 -1.017 -1.631 1.00 93.94 114 ARG A O 1
ATOM 873 N N . ALA A 1 115 ? -12.078 -2.166 0.179 1.00 92.31 115 ALA A N 1
ATOM 874 C CA . ALA A 1 115 ? -12.567 -1.215 1.167 1.00 92.31 115 ALA A CA 1
ATOM 875 C C . ALA A 1 115 ? -11.837 0.132 1.043 1.00 92.31 115 ALA A C 1
ATOM 877 O O . ALA A 1 115 ? -12.493 1.158 0.879 1.00 92.31 115 ALA A O 1
ATOM 878 N N . LEU A 1 116 ? -10.501 0.130 0.970 1.00 90.69 116 LEU A N 1
ATOM 879 C CA . LEU A 1 116 ? -9.711 1.348 0.750 1.00 90.69 116 LEU A CA 1
ATOM 880 C C . LEU A 1 116 ? -10.076 2.060 -0.559 1.00 90.69 116 LEU A C 1
ATOM 882 O O . LEU A 1 116 ? -10.178 3.284 -0.590 1.00 90.69 116 LEU A O 1
ATOM 886 N N . ALA A 1 117 ? -10.309 1.314 -1.642 1.00 88.81 117 ALA A N 1
ATOM 887 C CA . ALA A 1 117 ? -10.733 1.902 -2.910 1.00 88.81 117 ALA A CA 1
ATOM 888 C C . ALA A 1 117 ? -12.109 2.589 -2.815 1.00 88.81 117 ALA A C 1
ATOM 890 O O . ALA A 1 117 ? -12.323 3.610 -3.466 1.00 88.81 117 ALA A O 1
ATOM 891 N N . ARG A 1 118 ? -13.039 2.057 -2.009 1.00 91.00 118 ARG A N 1
ATOM 892 C CA . ARG A 1 118 ? -14.341 2.695 -1.741 1.00 91.00 118 ARG A CA 1
ATOM 893 C C . ARG A 1 118 ? -14.181 3.952 -0.891 1.00 91.00 118 ARG A C 1
ATOM 895 O O . ARG A 1 118 ? -14.728 4.983 -1.261 1.00 91.00 118 ARG A O 1
ATOM 902 N N . LEU A 1 119 ? -13.380 3.886 0.172 1.00 90.44 119 LEU A N 1
ATOM 903 C CA . LEU A 1 119 ? -13.107 5.032 1.044 1.00 90.44 119 LEU A CA 1
ATOM 904 C C . LEU A 1 119 ? -12.477 6.199 0.276 1.00 90.44 119 LEU A C 1
ATOM 906 O O . LEU A 1 119 ? -12.913 7.330 0.436 1.00 90.44 119 LEU A O 1
ATOM 910 N N . ARG A 1 120 ? -11.533 5.931 -0.639 1.00 89.12 120 ARG A N 1
ATOM 911 C CA . ARG A 1 120 ? -10.951 6.973 -1.508 1.00 89.12 120 ARG A CA 1
ATOM 912 C C . ARG A 1 120 ? -11.998 7.678 -2.368 1.00 89.12 120 ARG A C 1
ATOM 914 O O . ARG A 1 120 ? -11.921 8.885 -2.541 1.00 89.12 120 ARG A O 1
ATOM 921 N N . LYS A 1 121 ? -12.975 6.940 -2.906 1.00 87.31 121 LYS A N 1
ATOM 922 C CA . LYS A 1 121 ? -14.065 7.538 -3.692 1.00 87.31 121 LYS A CA 1
ATOM 923 C C . LYS A 1 121 ? -14.973 8.415 -2.831 1.00 87.31 121 LYS A C 1
ATOM 925 O O . LYS A 1 121 ? -15.413 9.451 -3.307 1.00 87.31 121 LYS A O 1
ATOM 930 N N . LEU A 1 122 ? -15.241 7.999 -1.592 1.00 86.94 122 LEU A N 1
ATOM 931 C CA . LEU A 1 122 ? -16.046 8.778 -0.648 1.00 86.94 122 LEU A CA 1
ATOM 932 C C . LEU A 1 122 ? -15.323 10.052 -0.200 1.00 86.94 122 LEU A C 1
ATOM 934 O O . LEU A 1 122 ? -15.950 11.101 -0.168 1.00 86.94 122 LEU A O 1
ATOM 938 N N . ALA A 1 123 ? -14.017 9.975 0.067 1.00 80.81 123 ALA A N 1
ATOM 939 C CA . ALA A 1 123 ? -13.209 11.131 0.455 1.00 80.81 123 ALA A CA 1
ATOM 940 C C . ALA A 1 123 ? -13.188 12.214 -0.638 1.00 80.81 123 ALA A C 1
ATOM 942 O O . ALA A 1 123 ? -13.470 13.370 -0.356 1.00 80.81 123 ALA A O 1
ATOM 943 N N . VAL A 1 124 ? -12.983 11.827 -1.904 1.00 75.38 124 VAL A N 1
ATOM 944 C CA . VAL A 1 124 ? -13.013 12.767 -3.045 1.00 75.38 124 VAL A CA 1
ATOM 945 C C . VAL A 1 124 ? -14.395 13.410 -3.237 1.00 75.38 124 VAL A C 1
ATOM 947 O O . VAL A 1 124 ? -14.488 14.530 -3.723 1.00 75.38 124 VAL A O 1
ATOM 950 N N . GLY A 1 125 ? -15.477 12.724 -2.856 1.00 60.59 125 GLY A N 1
ATOM 951 C CA . GLY A 1 125 ? -16.834 13.276 -2.902 1.00 60.59 125 GLY A CA 1
ATOM 952 C C . GLY A 1 125 ? -17.200 14.182 -1.721 1.00 60.59 125 GLY A C 1
ATOM 953 O O . GLY A 1 125 ? -18.270 14.775 -1.756 1.00 60.59 125 GLY A O 1
ATOM 954 N N . HIS A 1 126 ? -16.363 14.260 -0.681 1.00 57.59 126 HIS A N 1
ATOM 955 C CA . HIS A 1 126 ? -16.571 15.121 0.491 1.00 57.59 126 HIS A CA 1
ATOM 956 C C . HIS A 1 126 ? -15.845 16.475 0.366 1.00 57.59 126 HIS A C 1
ATOM 958 O O . HIS A 1 126 ? -16.156 17.406 1.101 1.00 57.59 126 HIS A O 1
ATOM 964 N N . GLU A 1 127 ? -14.887 16.580 -0.561 1.00 48.94 127 GLU A N 1
ATOM 965 C CA . GLU A 1 127 ? -14.096 17.790 -0.847 1.00 48.94 127 GLU A CA 1
ATOM 966 C C . GLU A 1 127 ? -14.659 18.638 -2.011 1.00 48.94 127 GLU A C 1
ATOM 968 O O . GLU A 1 127 ? -14.102 19.693 -2.316 1.00 48.94 127 GLU A O 1
ATOM 973 N N . ALA A 1 128 ? -15.738 18.188 -2.667 1.00 41.72 128 ALA A N 1
ATOM 974 C CA . ALA A 1 128 ? -16.395 18.846 -3.806 1.00 41.72 128 ALA A CA 1
ATOM 975 C C . ALA A 1 128 ? -17.767 19.415 -3.421 1.00 41.72 128 ALA A C 1
ATOM 977 O O . ALA A 1 128 ? -18.093 20.521 -3.911 1.00 41.72 128 ALA A O 1
#

InterPro domains:
  IPR007627 RNA polymerase sigma-70 region 2 [PF04542] (2-42)
  IPR013324 RNA polymerase sigma factor, region 3/4-like [SSF88659] (56-123)
  IPR013325 RNA polymerase sigma factor, region 2 [SSF88946] (2-58)
  IPR036388 Winged helix-like DNA-binding domain superfamily [G3DSA:1.10.10.10] (67-124)
  IPR039425 RNA polymerase sigma-70-like [PTHR43133] (2-123)

Organism: NCBI:txid2613965

pLDDT: mean 81.89, std 14.6, range [41.72, 95.56]

Secondary structure (DSSP, 8-state):
-HHHHHHHHHHHGGGS-TTS-HHHHHHHHHHHHHHHHHHHT------GGGGGGG---HHHHHHHHHHHHHHHHHTS-HHHHHHHHIIIII---HHHHHHHHT--HHHHHHHHHHHHHHHHHHHHTT--

Sequence (128 aa):
MVQEALLALHAKRHTWREDAPVTPWIYAIVRYKAIDARRRRGVPQQDIDDLADVLADETAGEIMAARDLGQLLGGIDNRSADIVRSLGVTGDSAGDVGAKHGMSEGAVRVAYHRALARLRKLAVGHEA